Protein AF-C8W4Y7-F1 (afdb_monomer_lite)

Secondary structure (DSSP, 8-state):
--HHHHHHHHHHHHHHHHTT-------EEEEE--EEEEEETTEEEEEEEEEEEEESSSEES---EEEEEEEEETTEEEEEEEEEE-SSS-EEEEEEEEE-S-S---EEEE---

Structure (mmCIF, N/CA/C/O backbone):
data_AF-C8W4Y7-F1
#
_entry.id   AF-C8W4Y7-F1
#
loop_
_atom_site.group_PDB
_atom_site.id
_atom_site.type_symbol
_atom_site.label_atom_id
_atom_site.label_alt_id
_atom_site.label_comp_id
_atom_site.label_asym_id
_atom_site.label_entity_id
_atom_site.label_seq_id
_atom_site.pdbx_PDB_ins_code
_atom_site.Cartn_x
_atom_site.Cartn_y
_atom_site.Cartn_z
_atom_site.occupancy
_atom_site.B_iso_or_equiv
_atom_site.auth_seq_id
_atom_site.auth_comp_id
_atom_site.auth_asym_id
_atom_site.auth_atom_id
_atom_site.pdbx_PDB_model_num
ATOM 1 N N . MET A 1 1 ? -18.636 0.071 69.673 1.00 48.81 1 MET A N 1
ATOM 2 C CA . MET A 1 1 ? -18.275 0.649 68.353 1.00 48.81 1 MET A CA 1
ATOM 3 C C . MET A 1 1 ? -17.751 -0.441 67.405 1.00 48.81 1 MET A C 1
ATOM 5 O O . MET A 1 1 ? -16.553 -0.676 67.381 1.00 48.81 1 MET A O 1
ATOM 9 N N . LYS A 1 2 ? -18.608 -1.147 66.647 1.00 54.59 2 LYS A N 1
ATOM 10 C CA . LYS A 1 2 ? -18.171 -2.165 65.651 1.00 54.59 2 LYS A CA 1
ATOM 11 C C . LYS A 1 2 ? -18.627 -1.877 64.206 1.00 54.59 2 LYS A C 1
ATOM 13 O O . LYS A 1 2 ? -18.054 -2.421 63.271 1.00 54.59 2 LYS A O 1
ATOM 18 N N . PHE A 1 3 ? -19.566 -0.947 64.011 1.00 53.06 3 PHE A N 1
ATOM 19 C CA . PHE A 1 3 ? -20.159 -0.631 62.703 1.00 53.06 3 PHE A CA 1
ATOM 20 C C . PHE A 1 3 ? -19.233 0.117 61.724 1.00 53.06 3 PHE A C 1
ATOM 22 O O . PHE A 1 3 ? -19.403 -0.005 60.516 1.00 53.06 3 PHE A O 1
ATOM 29 N N . LYS A 1 4 ? -18.205 0.833 62.209 1.00 56.59 4 LYS A N 1
ATOM 30 C CA . LYS A 1 4 ? -17.303 1.620 61.340 1.00 56.59 4 LYS A CA 1
ATOM 31 C C . LYS A 1 4 ? -16.418 0.762 60.419 1.00 56.59 4 LYS A C 1
ATOM 33 O O . LYS A 1 4 ? -16.075 1.209 59.334 1.00 56.59 4 LYS A O 1
ATOM 38 N N . LYS A 1 5 ? -16.065 -0.466 60.825 1.00 55.41 5 LYS A N 1
ATOM 39 C CA . LYS A 1 5 ? -15.185 -1.352 60.036 1.00 55.41 5 LYS A CA 1
ATOM 40 C C . LYS A 1 5 ? -15.927 -2.072 58.903 1.00 55.41 5 LYS A C 1
ATOM 42 O O . LYS A 1 5 ? -15.349 -2.282 57.845 1.00 55.41 5 LYS A O 1
ATOM 47 N N . VAL A 1 6 ? -17.207 -2.394 59.108 1.00 64.94 6 VAL A N 1
ATOM 48 C CA . VAL A 1 6 ? -18.043 -3.093 58.114 1.00 64.94 6 VAL A CA 1
ATOM 49 C C . VAL A 1 6 ? -18.392 -2.174 56.941 1.00 64.94 6 VAL A C 1
ATOM 51 O O . VAL A 1 6 ? -18.308 -2.598 55.794 1.00 64.94 6 VAL A O 1
ATOM 54 N N . GLY A 1 7 ? -18.697 -0.898 57.210 1.00 68.50 7 GLY A N 1
ATOM 55 C CA . GLY A 1 7 ? -18.970 0.087 56.156 1.00 68.50 7 GLY A CA 1
ATOM 56 C C . GLY A 1 7 ? -17.765 0.345 55.248 1.00 68.50 7 GLY A C 1
ATOM 57 O O . GLY A 1 7 ? -17.914 0.400 54.033 1.00 68.50 7 GLY A O 1
ATOM 58 N N . ILE A 1 8 ? -16.558 0.420 55.820 1.00 72.31 8 ILE A N 1
ATOM 59 C CA . ILE A 1 8 ? -15.316 0.578 55.045 1.00 72.31 8 ILE A CA 1
ATOM 60 C C . ILE A 1 8 ? -15.042 -0.657 54.177 1.00 72.31 8 ILE A C 1
ATOM 62 O O . ILE A 1 8 ? -14.660 -0.500 53.021 1.00 72.31 8 ILE A O 1
ATOM 66 N N . LEU A 1 9 ? -15.283 -1.870 54.692 1.00 70.88 9 LEU A N 1
ATOM 67 C CA . LEU A 1 9 ? -15.125 -3.100 53.906 1.00 70.88 9 LEU A CA 1
ATOM 68 C C . LEU A 1 9 ? -16.098 -3.156 52.721 1.00 70.88 9 LEU A C 1
ATOM 70 O O . LEU A 1 9 ? -15.697 -3.521 51.619 1.00 70.88 9 LEU A O 1
ATOM 74 N N . LEU A 1 10 ? -17.353 -2.748 52.934 1.00 74.88 10 LEU A N 1
ATOM 75 C CA . LEU A 1 10 ? -18.364 -2.672 51.877 1.00 74.88 10 LEU A CA 1
ATOM 76 C C . LEU A 1 10 ? -17.985 -1.650 50.800 1.00 74.88 10 LEU A C 1
ATOM 78 O O . LEU A 1 10 ? -18.057 -1.961 49.614 1.00 74.88 10 LEU A O 1
ATOM 82 N N . ILE A 1 11 ? -17.508 -0.468 51.193 1.00 76.62 11 ILE A N 1
ATOM 83 C CA . ILE A 1 11 ? -17.073 0.571 50.249 1.00 76.62 11 ILE A CA 1
ATOM 84 C C . ILE A 1 11 ? -15.849 0.109 49.449 1.00 76.62 11 ILE A C 1
ATOM 86 O O . ILE A 1 11 ? -15.839 0.258 48.231 1.00 76.62 11 ILE A O 1
ATOM 90 N N . LEU A 1 12 ? -14.850 -0.508 50.093 1.00 72.50 12 LEU A N 1
ATOM 91 C CA . LEU A 1 12 ? -13.693 -1.058 49.377 1.00 72.50 12 LEU A CA 1
ATOM 92 C C . LEU A 1 12 ? -14.100 -2.164 48.402 1.00 72.50 12 LEU A C 1
ATOM 94 O O . LEU A 1 12 ? -13.607 -2.180 47.278 1.00 72.50 12 LEU A O 1
ATOM 98 N N . SER A 1 13 ? -15.020 -3.051 48.797 1.00 67.69 13 SER A N 1
ATOM 99 C CA . SER A 1 13 ? -15.523 -4.096 47.900 1.00 67.69 13 SER A CA 1
ATOM 100 C C . SER A 1 13 ? -16.258 -3.509 46.692 1.00 67.69 13 SER A C 1
ATOM 102 O O . SER A 1 13 ? -16.037 -3.960 45.573 1.00 67.69 13 SER A O 1
ATOM 104 N N . LEU A 1 14 ? -17.041 -2.443 46.885 1.00 71.12 14 LEU A N 1
ATOM 105 C CA . LEU A 1 14 ? -17.766 -1.764 45.813 1.00 71.12 14 LEU A CA 1
ATOM 106 C C . LEU A 1 14 ? -16.816 -1.057 44.832 1.00 71.12 14 LEU A C 1
ATOM 108 O O . LEU A 1 14 ? -17.006 -1.149 43.624 1.00 71.12 14 LEU A O 1
ATOM 112 N N . VAL A 1 15 ? -15.761 -0.407 45.333 1.00 71.62 15 VAL A N 1
ATOM 113 C CA . VAL A 1 15 ? -14.723 0.225 44.496 1.00 71.62 15 VAL A CA 1
ATOM 114 C C . VAL A 1 15 ? -13.945 -0.823 43.689 1.00 71.62 15 VAL A C 1
ATOM 116 O O . VAL A 1 15 ? -13.639 -0.584 42.524 1.00 71.62 15 VAL A O 1
ATOM 119 N N . PHE A 1 16 ? -13.690 -2.002 44.265 1.00 62.56 16 PHE A N 1
ATOM 120 C CA . PHE A 1 16 ? -13.038 -3.120 43.570 1.00 62.56 16 PHE A CA 1
ATOM 121 C C . PHE A 1 16 ? -13.946 -3.785 42.518 1.00 62.56 16 PHE A C 1
ATOM 123 O O . PHE A 1 16 ? -13.485 -4.222 41.468 1.00 62.56 16 PHE A O 1
ATOM 130 N N . LEU A 1 17 ? -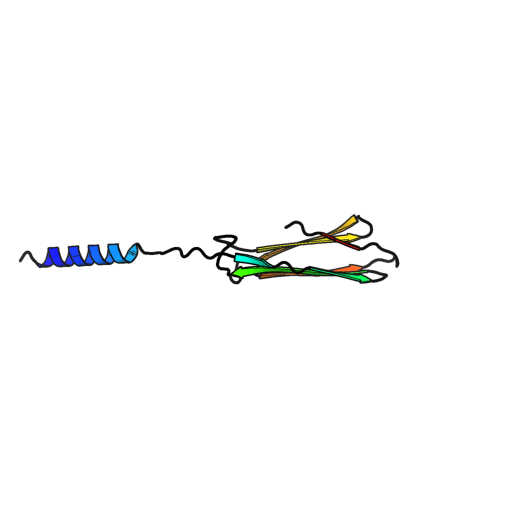15.257 -3.836 42.770 1.00 61.78 17 LEU A N 1
ATOM 131 C CA . LEU A 1 17 ? -16.262 -4.309 41.810 1.00 61.78 17 LEU A CA 1
ATOM 132 C C . LEU A 1 17 ? -16.438 -3.337 40.631 1.00 61.78 17 LEU A C 1
ATOM 134 O O . LEU A 1 17 ? -16.668 -3.770 39.506 1.00 61.78 17 LEU A O 1
ATOM 138 N N . LEU A 1 18 ? -16.288 -2.032 40.867 1.00 58.16 18 LEU A N 1
ATOM 139 C CA . LEU A 1 18 ? -16.376 -1.007 39.824 1.00 58.16 18 LEU A CA 1
ATOM 140 C C . LEU A 1 18 ? -15.090 -0.883 38.989 1.00 58.16 18 LEU A C 1
ATOM 142 O O . LEU A 1 18 ? -15.161 -0.440 37.846 1.00 58.16 18 LEU A O 1
ATOM 146 N N . SER A 1 19 ? -13.929 -1.296 39.513 1.00 59.81 19 SER A N 1
ATOM 147 C CA . SER A 1 19 ? -12.639 -1.174 38.816 1.00 59.81 19 SER A CA 1
ATOM 148 C C . SER A 1 19 ? -12.343 -2.287 37.801 1.00 59.81 19 SER A C 1
ATOM 150 O O . SER A 1 19 ? -11.387 -2.166 37.039 1.00 59.81 19 SER A O 1
ATOM 152 N N . THR A 1 20 ? -13.145 -3.357 37.752 1.00 56.50 20 THR A N 1
ATOM 153 C CA . THR A 1 20 ? -12.882 -4.531 36.891 1.00 56.50 20 THR A CA 1
ATOM 154 C C . THR A 1 20 ? -13.564 -4.491 35.523 1.00 56.50 20 THR A C 1
ATOM 156 O O . THR A 1 20 ? -13.327 -5.371 34.700 1.00 56.50 20 THR A O 1
ATOM 159 N N . ASN A 1 21 ? -14.341 -3.451 35.213 1.00 53.25 21 ASN A N 1
ATOM 160 C CA . ASN A 1 21 ? -15.044 -3.345 33.932 1.00 53.25 21 ASN A CA 1
ATOM 161 C C . ASN A 1 21 ? -14.290 -2.464 32.928 1.00 53.25 21 ASN A C 1
ATOM 163 O O . ASN A 1 21 ? -14.837 -1.504 32.390 1.00 53.25 21 ASN A O 1
ATOM 167 N N . ALA A 1 22 ? -13.033 -2.802 32.634 1.00 56.91 22 ALA A N 1
ATOM 168 C CA . ALA A 1 22 ? -12.446 -2.412 31.357 1.00 56.91 22 ALA A CA 1
ATOM 169 C C . ALA A 1 22 ? -13.035 -3.342 30.285 1.00 56.91 22 ALA A C 1
ATOM 171 O O . ALA A 1 22 ? -12.459 -4.371 29.939 1.00 56.91 22 ALA A O 1
ATOM 172 N N . ALA A 1 23 ? -14.245 -3.031 29.818 1.00 51.28 23 ALA A N 1
ATOM 173 C CA . ALA A 1 23 ? -14.819 -3.716 28.671 1.00 51.28 23 ALA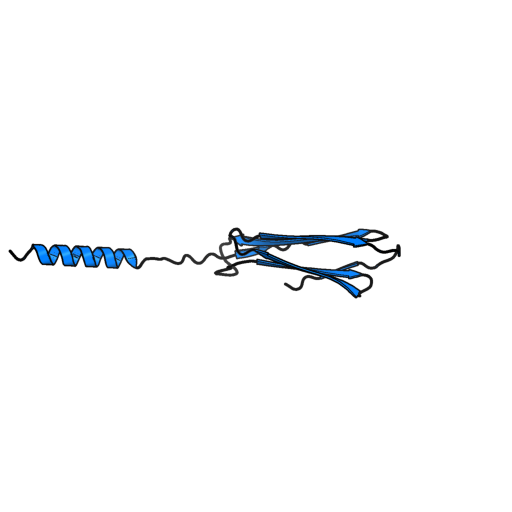 A CA 1
ATOM 174 C C . ALA A 1 23 ? -13.983 -3.342 27.441 1.00 51.28 23 ALA A C 1
ATOM 176 O O . ALA A 1 23 ? -14.115 -2.244 26.901 1.00 51.28 23 ALA A O 1
ATOM 177 N N . TYR A 1 24 ? -13.096 -4.240 27.011 1.00 55.88 24 TYR A N 1
ATOM 178 C CA . TYR A 1 24 ? -12.442 -4.125 25.714 1.00 55.88 24 TYR A CA 1
ATOM 179 C C . TYR A 1 24 ? -13.508 -4.361 24.643 1.00 55.88 24 TYR A C 1
ATOM 181 O O . TYR A 1 24 ? -13.755 -5.494 24.229 1.00 55.88 24 TYR A O 1
ATOM 189 N N . ALA A 1 25 ? -14.200 -3.297 24.236 1.00 66.75 25 ALA A N 1
ATOM 190 C CA . ALA A 1 25 ? -15.059 -3.353 23.068 1.00 66.75 25 ALA A CA 1
ATOM 191 C C . ALA A 1 25 ? -14.165 -3.691 21.869 1.00 66.75 25 ALA A C 1
ATOM 193 O O . ALA A 1 25 ? -13.273 -2.925 21.511 1.00 66.75 25 ALA A O 1
ATOM 194 N N . THR A 1 26 ? -14.352 -4.882 21.300 1.00 84.12 26 THR A N 1
ATOM 195 C CA . THR A 1 26 ? -13.635 -5.280 20.090 1.00 84.12 26 THR A CA 1
ATOM 196 C C . THR A 1 26 ? -14.103 -4.393 18.944 1.00 84.12 26 THR A C 1
ATOM 198 O O . THR A 1 26 ? -15.260 -4.472 18.532 1.00 84.12 26 THR A O 1
ATOM 201 N N . THR A 1 27 ? -13.207 -3.554 18.432 1.00 89.12 27 THR A N 1
ATOM 202 C CA . THR A 1 27 ? -13.446 -2.789 17.206 1.00 89.12 27 THR A CA 1
ATOM 203 C C . THR A 1 27 ? -13.037 -3.639 16.011 1.00 89.12 27 THR A C 1
ATOM 205 O O . THR A 1 27 ? -11.918 -4.160 15.965 1.00 89.12 27 THR A O 1
ATOM 208 N N . TYR A 1 28 ? -13.942 -3.773 15.046 1.00 93.19 28 TYR A N 1
ATOM 209 C CA . TYR A 1 28 ? -13.681 -4.451 13.782 1.00 93.19 28 TYR A CA 1
ATOM 210 C C . TYR A 1 28 ? -13.422 -3.435 12.675 1.00 93.19 28 TYR A C 1
ATOM 212 O O . TYR A 1 28 ? -14.015 -2.355 12.657 1.00 93.19 28 TYR A O 1
ATOM 220 N N . TYR A 1 29 ? -12.562 -3.809 11.731 1.00 94.00 29 TYR A N 1
ATOM 221 C CA . TYR A 1 29 ? -12.212 -2.997 10.573 1.00 94.00 29 TYR A CA 1
ATOM 222 C C . TYR A 1 29 ? -12.277 -3.816 9.281 1.00 94.00 29 TYR A C 1
ATOM 224 O O . TYR A 1 29 ? -11.989 -5.015 9.284 1.00 94.00 29 TYR A O 1
ATOM 232 N N . TYR A 1 30 ? -12.563 -3.162 8.158 1.00 94.62 30 TYR A N 1
ATOM 233 C CA . TYR A 1 30 ? -12.140 -3.636 6.838 1.00 94.62 30 TYR A CA 1
ATOM 234 C C . TYR A 1 30 ? -11.061 -2.706 6.279 1.00 94.62 30 TYR A C 1
ATOM 236 O O . TYR A 1 30 ? -10.951 -1.545 6.681 1.00 94.62 30 TYR A O 1
ATOM 244 N N . LEU A 1 31 ? -10.252 -3.216 5.354 1.00 93.31 31 LEU A N 1
ATOM 245 C CA . LEU A 1 31 ? -9.198 -2.443 4.706 1.00 93.31 31 LEU A CA 1
ATOM 246 C C . LEU A 1 31 ? -9.689 -1.924 3.352 1.00 93.31 31 LEU A C 1
ATOM 248 O O . LEU A 1 31 ? -10.159 -2.699 2.522 1.00 93.31 31 LEU A O 1
ATOM 252 N N . SER A 1 32 ? -9.574 -0.616 3.137 1.00 93.88 32 SER A N 1
ATOM 253 C CA . SER A 1 32 ? -9.799 0.034 1.844 1.00 93.88 32 SER A CA 1
ATOM 254 C C . SER A 1 32 ? -8.452 0.435 1.252 1.00 93.88 32 SER A C 1
ATOM 256 O O . SER A 1 32 ? -7.714 1.182 1.897 1.00 93.88 32 SER A O 1
ATOM 258 N N . SER A 1 33 ? -8.132 -0.072 0.057 1.00 92.81 33 SER A N 1
ATOM 259 C CA . SER A 1 33 ? -6.819 0.090 -0.586 1.00 92.81 33 SER A CA 1
ATOM 260 C C . SER A 1 33 ? -6.926 0.616 -2.030 1.00 92.81 33 SER A C 1
ATOM 262 O O . SER A 1 33 ? -6.670 -0.142 -2.967 1.00 92.81 33 SER A O 1
ATOM 264 N N . PRO A 1 34 ? -7.386 1.863 -2.278 1.00 91.94 34 PRO A N 1
ATOM 265 C CA . PRO A 1 34 ? -7.384 2.410 -3.632 1.00 91.94 34 PRO A CA 1
ATOM 266 C C . PRO A 1 34 ? -5.951 2.642 -4.127 1.00 91.94 34 PRO A C 1
ATOM 268 O O . PRO A 1 34 ? -5.087 3.141 -3.397 1.00 91.94 34 PRO A O 1
ATOM 271 N N . GLN A 1 35 ? -5.721 2.270 -5.384 1.00 90.62 35 GLN A N 1
ATOM 272 C CA . GLN A 1 35 ? -4.431 2.337 -6.062 1.00 90.62 35 GLN A CA 1
ATOM 273 C C . GLN A 1 35 ? -4.630 2.873 -7.467 1.00 90.62 35 GLN A C 1
ATOM 275 O O . GLN A 1 35 ? -5.583 2.492 -8.149 1.00 90.62 35 GLN A O 1
ATOM 280 N N . GLU A 1 36 ? -3.705 3.719 -7.900 1.00 94.38 36 GLU A N 1
ATOM 281 C CA . GLU A 1 36 ? -3.723 4.295 -9.237 1.00 94.38 36 GLU A CA 1
ATOM 282 C C . GLU A 1 36 ? -2.325 4.241 -9.848 1.00 94.38 36 GLU A C 1
ATOM 284 O O . GLU A 1 36 ? -1.311 4.428 -9.169 1.00 94.38 36 GLU A O 1
ATOM 289 N N . LEU A 1 37 ? -2.293 3.967 -11.150 1.00 95.69 37 LEU A N 1
ATOM 290 C CA . LEU A 1 37 ? -1.109 4.048 -11.989 1.00 95.69 37 LEU A CA 1
ATOM 291 C C . LEU A 1 37 ? -1.511 4.738 -13.288 1.00 95.69 37 LEU A C 1
ATOM 293 O O . LEU A 1 37 ? -2.253 4.173 -14.092 1.00 95.69 37 LEU A O 1
ATOM 297 N N . GLU A 1 38 ? -0.990 5.935 -13.501 1.00 96.38 38 GLU A N 1
ATOM 298 C CA . GLU A 1 38 ? -1.163 6.689 -14.732 1.00 96.38 38 GLU A CA 1
ATOM 299 C C . GLU A 1 38 ? 0.125 6.600 -15.546 1.00 96.38 38 GLU A C 1
ATOM 301 O O . GLU A 1 38 ? 1.111 7.282 -15.277 1.00 96.38 38 GLU A O 1
ATOM 306 N N . ALA A 1 39 ? 0.134 5.712 -16.536 1.00 93.81 39 ALA A N 1
ATOM 307 C CA . ALA A 1 39 ? 1.260 5.553 -17.443 1.00 93.81 39 ALA A CA 1
ATOM 308 C C . ALA A 1 39 ? 1.161 6.539 -18.615 1.00 93.81 39 ALA A C 1
ATOM 310 O O . ALA A 1 39 ? 0.139 6.612 -19.296 1.00 93.81 39 ALA A O 1
ATOM 311 N N . TYR A 1 40 ? 2.261 7.226 -18.909 1.00 92.44 40 TYR A N 1
ATOM 312 C CA . TYR A 1 40 ? 2.413 8.112 -20.061 1.00 92.44 40 TYR A CA 1
ATOM 313 C C . TYR A 1 40 ? 3.729 7.808 -20.790 1.00 92.44 40 TYR A C 1
ATOM 315 O O . TYR A 1 40 ? 4.568 7.049 -20.307 1.00 92.44 40 TYR A O 1
ATOM 323 N N . GLY A 1 41 ? 3.923 8.366 -21.990 1.00 87.62 41 GLY A N 1
ATOM 324 C CA . GLY A 1 41 ? 5.002 7.924 -22.888 1.00 87.62 41 GLY A CA 1
ATOM 325 C C . GLY A 1 41 ? 6.379 7.826 -22.212 1.00 87.62 41 GLY A C 1
ATOM 326 O O . GLY A 1 41 ? 7.049 6.798 -22.263 1.00 87.62 41 GLY A O 1
ATOM 327 N N . TYR A 1 42 ? 6.768 8.862 -21.474 1.00 93.38 42 TYR A N 1
ATOM 328 C CA . TYR A 1 42 ? 8.075 8.934 -20.816 1.00 93.38 42 TYR A CA 1
ATOM 329 C C . TYR A 1 42 ? 8.041 8.667 -19.307 1.00 93.38 42 TYR A C 1
ATOM 331 O O . TYR A 1 42 ? 9.003 9.001 -18.619 1.00 93.38 42 TYR A O 1
ATOM 339 N N . GLY A 1 43 ? 6.976 8.084 -18.755 1.00 95.75 43 GLY A N 1
ATOM 340 C CA . GLY A 1 43 ? 6.894 7.921 -17.306 1.00 95.75 43 GLY A CA 1
ATOM 341 C C . GLY A 1 43 ? 5.616 7.285 -16.793 1.00 95.75 43 GLY A C 1
ATOM 342 O O . GLY A 1 43 ? 4.787 6.806 -17.564 1.00 95.75 43 GLY A O 1
ATOM 343 N N . ALA A 1 44 ? 5.485 7.259 -15.476 1.00 97.00 44 ALA A N 1
ATOM 344 C CA . ALA A 1 44 ? 4.240 6.911 -14.824 1.00 97.00 44 ALA A CA 1
ATOM 345 C C . ALA A 1 44 ? 4.116 7.620 -13.479 1.00 97.00 44 ALA A C 1
ATOM 347 O O . ALA A 1 44 ? 5.071 7.633 -12.698 1.00 97.00 44 ALA A O 1
ATOM 348 N N . ASP A 1 45 ? 2.925 8.129 -13.197 1.00 97.44 45 ASP A N 1
ATOM 349 C CA . ASP A 1 45 ? 2.528 8.584 -11.872 1.00 97.44 45 ASP A CA 1
ATOM 350 C C . ASP A 1 45 ? 1.811 7.451 -11.148 1.00 97.44 45 ASP A C 1
ATOM 352 O O . ASP A 1 45 ? 1.099 6.646 -11.752 1.00 97.44 45 ASP A O 1
ATOM 356 N N . TRP A 1 46 ? 2.024 7.346 -9.842 1.00 96.38 46 TRP A N 1
ATOM 357 C CA . TRP A 1 46 ? 1.431 6.286 -9.043 1.00 96.38 46 TRP A CA 1
ATOM 358 C C . TRP A 1 46 ? 1.001 6.793 -7.675 1.00 96.38 46 TRP A C 1
ATOM 360 O O . TRP A 1 46 ? 1.634 7.660 -7.066 1.00 96.38 46 TRP A O 1
ATOM 370 N N . SER A 1 47 ? -0.076 6.206 -7.166 1.00 95.50 47 SER A N 1
ATOM 371 C CA . SER A 1 47 ? -0.587 6.481 -5.832 1.00 95.50 47 SER A CA 1
ATOM 372 C C . SER A 1 47 ? -1.099 5.203 -5.172 1.00 95.50 47 SER A C 1
ATOM 374 O O . SER A 1 47 ? -1.524 4.247 -5.821 1.00 95.50 47 SER A O 1
ATOM 376 N N . SER A 1 48 ? -1.000 5.164 -3.850 1.00 94.44 48 SER A N 1
ATOM 377 C CA . SER A 1 48 ? -1.508 4.084 -3.016 1.00 94.44 48 SER A CA 1
ATOM 378 C C . SER A 1 48 ? -2.005 4.664 -1.718 1.00 94.44 48 SER A C 1
ATOM 380 O O . SER A 1 48 ? -1.302 5.439 -1.065 1.00 94.44 48 SER A O 1
ATOM 382 N N . LYS A 1 49 ? -3.205 4.278 -1.313 1.00 94.19 49 LYS A N 1
ATOM 383 C CA . LYS A 1 49 ? -3.754 4.648 -0.018 1.00 94.19 49 LYS A CA 1
ATOM 384 C C . LYS A 1 49 ? -4.290 3.401 0.645 1.00 94.19 49 LYS A C 1
ATOM 386 O O . LYS A 1 49 ? -4.959 2.617 -0.002 1.00 94.19 49 LYS A O 1
ATOM 391 N N . LEU A 1 50 ? -4.015 3.245 1.932 1.00 95.69 50 LEU A N 1
ATOM 392 C CA . LEU A 1 50 ? -4.585 2.192 2.757 1.00 95.69 50 LEU A CA 1
ATOM 393 C C . LEU A 1 50 ? -5.246 2.829 3.971 1.00 95.69 50 LEU A C 1
ATOM 395 O O . LEU A 1 50 ? -4.609 3.589 4.702 1.00 95.69 50 LEU A O 1
ATOM 399 N N . THR A 1 51 ? -6.513 2.503 4.191 1.00 95.62 51 THR A N 1
ATOM 400 C CA . THR A 1 51 ? -7.295 2.992 5.327 1.00 95.62 51 THR A CA 1
ATOM 401 C C . THR A 1 51 ? -7.986 1.820 6.012 1.00 95.62 51 THR A C 1
ATOM 403 O O . THR A 1 51 ? -8.648 1.019 5.347 1.00 95.62 51 THR A O 1
ATOM 406 N N . ALA A 1 52 ? -7.863 1.732 7.337 1.00 95.56 52 ALA A N 1
ATOM 407 C CA . ALA A 1 52 ? -8.691 0.835 8.135 1.00 95.56 52 ALA A CA 1
ATOM 408 C C . ALA A 1 52 ? -10.006 1.543 8.472 1.00 95.56 52 ALA A C 1
ATOM 410 O O . ALA A 1 52 ? -10.025 2.545 9.185 1.00 95.56 52 ALA A O 1
ATOM 411 N N . VAL A 1 53 ? -11.115 1.024 7.954 1.00 95.00 53 VAL A N 1
ATOM 412 C CA . VAL A 1 53 ? -12.447 1.599 8.150 1.00 95.00 53 VAL A CA 1
ATOM 413 C C . VAL A 1 53 ? -13.210 0.756 9.159 1.00 95.00 53 VAL A C 1
ATOM 415 O O . VAL A 1 53 ? -13.298 -0.461 9.004 1.00 95.00 53 VAL A O 1
ATOM 418 N N . VAL A 1 54 ? -13.756 1.402 10.192 1.00 93.50 54 VAL A N 1
ATOM 419 C CA . VAL A 1 54 ? -14.552 0.734 11.232 1.00 93.50 54 VAL A CA 1
ATOM 420 C C . VAL A 1 54 ? -15.774 0.057 10.608 1.00 93.50 54 VAL A C 1
ATOM 422 O O . VAL A 1 54 ? -16.477 0.654 9.793 1.00 93.50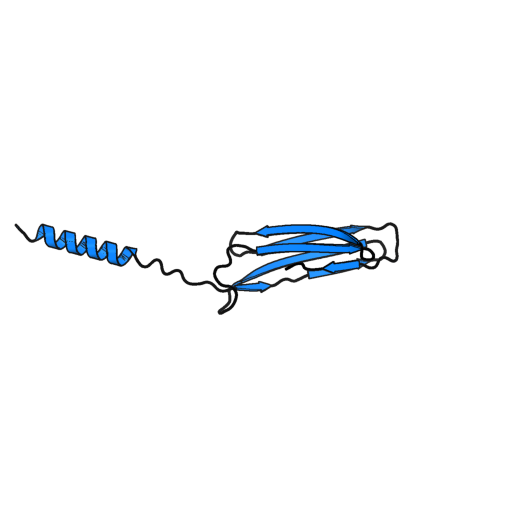 54 VAL A O 1
ATOM 425 N N . ALA A 1 55 ? -16.040 -1.181 11.016 1.00 92.38 55 ALA A N 1
ATOM 426 C CA . ALA A 1 55 ? -17.167 -1.981 10.556 1.00 92.38 55 ALA A CA 1
ATOM 427 C C . ALA A 1 55 ? -17.772 -2.831 11.678 1.00 92.38 55 ALA A C 1
ATOM 429 O O . ALA A 1 55 ? -17.233 -2.931 12.777 1.00 92.38 55 ALA A O 1
ATOM 430 N N . SER A 1 56 ? -18.912 -3.458 11.389 1.00 91.44 56 SER A N 1
ATOM 431 C CA . SER A 1 56 ? -19.587 -4.398 12.292 1.00 91.44 56 SER A CA 1
ATOM 432 C C . SER A 1 56 ? -18.908 -5.771 12.370 1.00 91.44 56 SER A C 1
ATOM 434 O O . SER A 1 56 ? -19.154 -6.522 13.310 1.00 91.44 56 SER A O 1
ATOM 436 N N . SER A 1 57 ? -18.062 -6.108 11.395 1.00 90.06 57 SER A N 1
ATOM 437 C CA . SER A 1 57 ? -17.303 -7.360 11.312 1.00 90.06 57 SER A CA 1
ATOM 438 C C . SER A 1 57 ? -16.045 -7.159 10.468 1.00 90.06 57 SER A C 1
ATOM 440 O O . SER A 1 57 ? -16.033 -6.285 9.601 1.00 90.06 57 SER A O 1
ATOM 442 N N . GLY A 1 58 ? -15.014 -7.980 10.672 1.00 91.75 58 GLY A N 1
ATOM 443 C CA . GLY A 1 58 ? -13.779 -7.920 9.888 1.00 91.75 58 GLY A CA 1
ATOM 444 C C . GLY A 1 58 ? -12.547 -8.245 10.725 1.00 91.75 58 GLY A C 1
ATOM 445 O O . GLY A 1 58 ? -12.577 -9.140 11.567 1.00 91.75 58 GLY A O 1
ATOM 446 N N . ILE A 1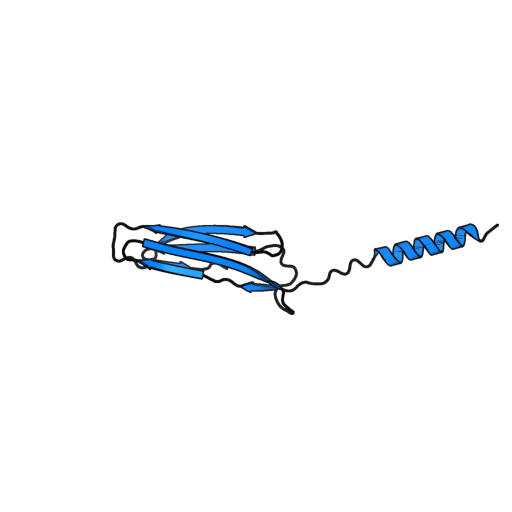 59 ? -11.467 -7.503 10.501 1.00 91.69 59 ILE A N 1
ATOM 447 C CA . ILE A 1 59 ? -10.214 -7.637 11.242 1.00 91.69 59 ILE A CA 1
ATOM 448 C C . ILE A 1 59 ? -10.391 -6.965 12.605 1.00 91.69 59 ILE A C 1
ATOM 450 O O . ILE A 1 59 ? -10.651 -5.764 12.686 1.00 91.69 59 ILE A O 1
ATOM 454 N N . ALA A 1 60 ? -10.280 -7.748 13.673 1.00 91.44 60 ALA A N 1
ATOM 455 C CA . ALA A 1 60 ? -10.350 -7.251 15.041 1.00 91.44 60 ALA A CA 1
ATOM 456 C C . ALA A 1 60 ? -8.997 -6.693 15.497 1.00 91.44 60 ALA A C 1
ATOM 458 O O . ALA A 1 60 ? -7.951 -7.219 15.119 1.00 91.44 60 ALA A O 1
ATOM 459 N N . ASN A 1 61 ? -9.031 -5.689 16.378 1.00 85.75 61 ASN A N 1
ATOM 460 C CA . ASN A 1 61 ? -7.850 -5.184 17.091 1.00 85.75 61 ASN A CA 1
ATOM 461 C C . ASN A 1 61 ? -6.701 -4.750 16.160 1.00 85.75 61 ASN A C 1
ATOM 463 O O . ASN A 1 61 ? -5.530 -4.979 16.464 1.00 85.75 61 ASN A O 1
ATOM 467 N N . VAL A 1 62 ? -7.030 -4.134 15.019 1.00 90.19 62 VAL A N 1
ATOM 468 C CA . VAL A 1 62 ? -6.037 -3.468 14.165 1.00 90.19 62 VAL A CA 1
ATOM 469 C C . VAL A 1 62 ? -5.335 -2.397 14.996 1.00 90.19 62 VAL A C 1
ATOM 471 O O . VAL A 1 62 ? -5.999 -1.554 15.589 1.00 90.19 62 VAL A O 1
ATOM 474 N N . THR A 1 63 ? -4.005 -2.440 15.047 1.00 93.00 63 THR A N 1
ATOM 475 C CA . THR A 1 63 ? -3.171 -1.471 15.781 1.00 93.00 63 THR A CA 1
ATOM 476 C C . THR A 1 63 ? -2.453 -0.484 14.863 1.00 93.00 63 THR A C 1
ATOM 478 O O . THR A 1 63 ? -1.794 0.433 15.343 1.00 93.00 63 THR A O 1
ATOM 481 N N . GLY A 1 64 ? -2.580 -0.666 13.550 1.00 94.25 64 GLY A N 1
ATOM 482 C CA . GLY A 1 64 ? -1.987 0.181 12.528 1.00 94.25 64 GLY A CA 1
ATOM 483 C C . GLY A 1 64 ? -2.181 -0.399 11.132 1.00 94.25 64 GLY A C 1
ATOM 484 O O . GLY A 1 64 ? -2.596 -1.548 10.966 1.00 94.25 64 GLY A O 1
ATOM 485 N N . VAL A 1 65 ? -1.863 0.398 10.118 1.00 95.06 65 VAL A N 1
ATOM 486 C CA . VAL A 1 65 ? -1.867 0.000 8.705 1.00 95.06 65 VAL A CA 1
ATOM 487 C C . VAL A 1 65 ? -0.501 0.246 8.083 1.00 95.06 65 VAL A C 1
ATOM 489 O O . VAL A 1 65 ? 0.222 1.154 8.486 1.00 95.06 65 VAL A O 1
ATOM 492 N N . LYS A 1 66 ? -0.146 -0.549 7.071 1.00 94.69 66 LYS A N 1
ATOM 493 C CA . LYS A 1 66 ? 1.061 -0.355 6.265 1.00 94.69 66 LYS A CA 1
ATOM 494 C C . LYS A 1 66 ? 0.721 -0.492 4.790 1.00 94.69 66 LYS A C 1
ATOM 496 O O . LYS A 1 66 ? 0.274 -1.549 4.367 1.00 94.69 66 LYS A O 1
ATOM 501 N N . SER A 1 67 ? 0.966 0.559 4.017 1.00 93.44 67 SER A N 1
ATOM 502 C CA . SER A 1 67 ? 0.872 0.516 2.557 1.00 93.44 67 SER A CA 1
ATOM 503 C C . SER A 1 67 ? 2.262 0.298 1.969 1.00 93.44 67 SER A C 1
ATOM 505 O O . SER A 1 67 ? 3.252 0.840 2.479 1.00 93.44 67 SER A O 1
ATOM 507 N N . ARG A 1 68 ? 2.347 -0.507 0.908 1.00 93.50 68 ARG A N 1
ATOM 508 C CA . ARG A 1 68 ? 3.567 -0.751 0.140 1.00 93.50 68 ARG A CA 1
ATOM 509 C C . ARG A 1 68 ? 3.271 -0.544 -1.338 1.00 93.50 68 ARG A C 1
ATOM 511 O O . ARG A 1 68 ? 2.349 -1.145 -1.868 1.00 93.50 68 ARG A O 1
ATOM 518 N N . ALA A 1 69 ? 4.072 0.286 -1.994 1.00 93.44 69 ALA A N 1
ATOM 519 C CA . ALA A 1 69 ? 3.964 0.550 -3.419 1.00 93.44 69 ALA A CA 1
ATOM 520 C C . ALA A 1 69 ? 5.143 -0.084 -4.156 1.00 93.44 69 ALA A C 1
ATOM 522 O O . ALA A 1 69 ? 6.304 0.215 -3.856 1.00 93.44 69 ALA A O 1
ATOM 523 N N . GLN A 1 70 ? 4.835 -0.953 -5.121 1.00 95.44 70 GLN A N 1
ATOM 524 C CA . GLN A 1 70 ? 5.820 -1.538 -6.023 1.00 95.44 70 GLN A CA 1
ATOM 525 C C . GLN A 1 70 ? 5.465 -1.201 -7.468 1.00 95.44 70 GLN A C 1
ATOM 527 O O . GLN A 1 70 ? 4.435 -1.635 -7.982 1.00 95.44 70 GLN A O 1
ATOM 532 N N . VAL A 1 71 ? 6.341 -0.449 -8.131 1.00 95.69 71 VAL A N 1
ATOM 533 C CA . VAL A 1 71 ? 6.159 -0.035 -9.529 1.00 95.69 71 VAL A CA 1
ATOM 534 C C . VAL A 1 71 ? 7.229 -0.685 -10.382 1.00 95.69 71 VAL A C 1
ATOM 536 O O . VAL A 1 71 ? 8.403 -0.735 -10.007 1.00 95.69 71 VAL A O 1
ATOM 539 N N . TYR A 1 72 ? 6.816 -1.194 -11.535 1.00 95.62 72 TYR A N 1
ATOM 540 C CA . TYR A 1 72 ? 7.668 -1.897 -12.477 1.00 95.62 72 TYR A CA 1
ATOM 541 C C . TYR A 1 72 ? 7.673 -1.179 -13.823 1.00 95.62 72 TYR A C 1
ATOM 543 O O . TYR A 1 72 ? 6.616 -0.803 -14.325 1.00 95.62 72 TYR A O 1
ATOM 551 N N . LYS A 1 73 ? 8.860 -1.068 -14.421 1.00 95.81 73 LYS A N 1
ATOM 552 C CA . LYS A 1 73 ? 9.112 -0.595 -15.782 1.00 95.81 73 LYS A CA 1
ATOM 553 C C . LYS A 1 73 ? 9.651 -1.753 -16.615 1.00 95.81 73 LYS A C 1
ATOM 555 O O . LYS A 1 73 ? 10.705 -2.297 -16.299 1.00 95.81 73 LYS A O 1
ATOM 560 N N . ASN A 1 74 ? 8.942 -2.140 -17.671 1.00 95.06 74 ASN A N 1
ATOM 561 C CA . ASN A 1 74 ? 9.278 -3.278 -18.536 1.00 95.06 74 ASN A CA 1
ATOM 562 C C . 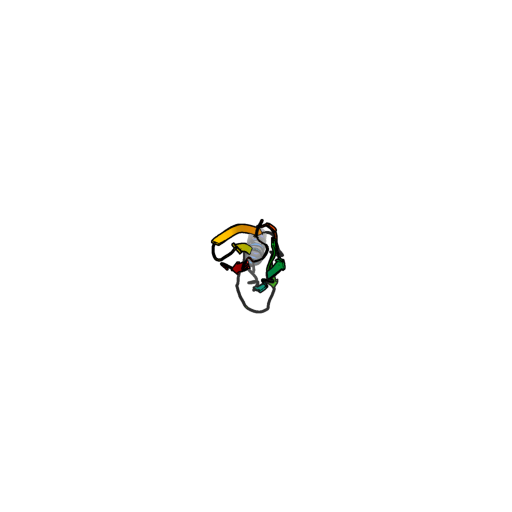ASN A 1 74 ? 9.543 -4.570 -17.738 1.00 95.06 74 ASN A C 1
ATOM 564 O O . ASN A 1 74 ? 10.488 -5.305 -18.008 1.00 95.06 74 ASN A O 1
ATOM 568 N N . GLY A 1 75 ? 8.741 -4.810 -16.694 1.00 94.38 75 GLY A N 1
ATOM 569 C CA . GLY A 1 75 ? 8.895 -5.959 -15.796 1.00 94.38 75 GLY A CA 1
ATOM 570 C C . GLY A 1 75 ? 10.017 -5.837 -14.754 1.00 94.38 75 GLY A C 1
ATOM 571 O O . GLY A 1 75 ? 10.119 -6.700 -13.885 1.00 94.38 75 GLY A O 1
ATOM 572 N N . ILE A 1 76 ? 10.818 -4.767 -14.773 1.00 94.31 76 ILE A N 1
ATOM 573 C CA . ILE A 1 76 ? 11.862 -4.489 -13.778 1.00 94.31 76 ILE A CA 1
ATOM 574 C C . ILE A 1 76 ? 11.290 -3.573 -12.700 1.00 94.31 76 ILE A C 1
ATOM 576 O O . ILE A 1 76 ? 10.775 -2.502 -13.007 1.00 94.31 76 ILE A O 1
ATOM 580 N N . LYS A 1 77 ? 11.392 -3.969 -11.430 1.00 95.62 77 LYS A N 1
ATOM 581 C CA . LYS A 1 77 ? 10.955 -3.133 -10.306 1.00 95.62 77 LYS A CA 1
ATOM 582 C C . LYS A 1 77 ? 11.833 -1.884 -10.209 1.00 95.62 77 LYS A C 1
ATOM 584 O O . LYS A 1 77 ? 13.047 -2.008 -10.077 1.00 95.62 77 LYS A O 1
ATOM 589 N N . VAL A 1 78 ? 11.213 -0.712 -10.255 1.00 96.12 78 VAL A N 1
ATOM 590 C CA . VAL A 1 78 ? 11.879 0.597 -10.145 1.00 96.12 78 VAL A CA 1
ATOM 591 C C . VAL A 1 78 ? 11.521 1.325 -8.851 1.00 96.12 78 VAL A C 1
ATOM 593 O O . VAL A 1 78 ? 12.339 2.079 -8.341 1.00 96.12 78 VAL A O 1
ATOM 596 N N . VAL A 1 79 ? 10.361 1.017 -8.262 1.00 96.12 79 VAL A N 1
ATOM 597 C CA . VAL A 1 79 ? 9.945 1.514 -6.943 1.00 96.12 79 VAL A CA 1
ATOM 598 C C . VAL A 1 79 ? 9.657 0.336 -6.024 1.00 96.12 79 VAL A C 1
ATOM 600 O O . VAL A 1 79 ? 8.993 -0.622 -6.419 1.00 96.12 79 VAL A O 1
ATOM 603 N N . ASP A 1 80 ? 10.133 0.426 -4.786 1.00 95.31 80 ASP A N 1
ATOM 604 C CA . ASP A 1 80 ? 9.713 -0.416 -3.665 1.00 95.31 80 ASP A CA 1
ATOM 605 C C . ASP A 1 80 ? 9.759 0.432 -2.394 1.00 95.31 80 ASP A C 1
ATOM 607 O O . ASP A 1 80 ? 10.815 0.611 -1.787 1.00 95.31 80 ASP A O 1
ATOM 611 N N . THR A 1 81 ? 8.625 1.025 -2.034 1.00 94.56 81 THR A N 1
ATOM 612 C CA . THR A 1 81 ? 8.526 1.902 -0.864 1.00 94.56 81 THR A CA 1
ATOM 613 C C . THR A 1 81 ? 7.342 1.518 0.001 1.00 94.56 81 THR A C 1
ATOM 615 O O . THR A 1 81 ? 6.390 0.891 -0.460 1.00 94.56 81 THR A O 1
ATOM 618 N N . SER A 1 82 ? 7.400 1.868 1.281 1.00 95.06 82 SER A N 1
ATOM 619 C CA . SER A 1 82 ? 6.310 1.598 2.209 1.00 95.06 82 SER A CA 1
ATOM 620 C C . SER A 1 82 ? 6.229 2.654 3.296 1.00 95.06 82 SER A C 1
ATOM 622 O O . SER A 1 82 ? 7.240 3.253 3.663 1.00 95.06 82 SER A O 1
ATOM 624 N N . LYS A 1 83 ? 5.028 2.843 3.836 1.00 95.19 83 LYS A N 1
ATOM 625 C CA . LYS A 1 83 ? 4.775 3.715 4.981 1.00 95.19 83 LYS A CA 1
ATOM 626 C C . LYS A 1 83 ? 3.719 3.073 5.869 1.00 95.19 83 LYS A C 1
ATOM 628 O O . LYS A 1 83 ? 2.811 2.407 5.369 1.00 95.19 83 LYS A O 1
ATOM 633 N N . SER A 1 84 ? 3.857 3.288 7.171 1.00 95.75 84 SER A N 1
ATOM 634 C CA . SER A 1 84 ? 2.913 2.816 8.178 1.00 95.75 84 SER A CA 1
ATOM 635 C C . SER A 1 84 ? 2.263 3.983 8.908 1.00 95.75 84 SER A C 1
ATOM 637 O O . SER A 1 84 ? 2.824 5.079 8.943 1.00 95.75 84 SER A O 1
ATOM 639 N N . ASP A 1 85 ? 1.103 3.719 9.495 1.00 96.19 85 ASP A N 1
ATOM 640 C CA . ASP A 1 85 ? 0.415 4.602 10.429 1.00 96.19 85 ASP A CA 1
ATOM 641 C C . ASP A 1 85 ? -0.211 3.764 11.551 1.00 96.19 85 ASP A C 1
ATOM 643 O O . ASP A 1 85 ? -0.941 2.808 11.287 1.00 96.19 85 ASP A O 1
ATOM 647 N N . ASP A 1 86 ? 0.110 4.105 12.793 1.00 95.75 86 ASP A N 1
ATOM 648 C CA . ASP A 1 86 ? -0.367 3.475 14.027 1.00 95.75 86 ASP A CA 1
ATOM 649 C C . ASP A 1 86 ? -1.279 4.410 14.842 1.00 95.75 86 ASP A C 1
ATOM 651 O O . ASP A 1 86 ? -1.672 4.091 15.965 1.00 95.75 86 ASP A O 1
ATOM 655 N N . THR A 1 87 ? -1.672 5.552 14.267 1.00 92.81 87 THR A N 1
ATOM 656 C CA . THR A 1 87 ? -2.570 6.512 14.906 1.00 92.81 87 THR A CA 1
ATOM 657 C C . THR A 1 87 ? -3.986 6.372 14.350 1.00 92.81 87 THR A C 1
ATOM 659 O O . THR A 1 87 ? -4.247 6.590 13.172 1.00 92.81 87 THR A O 1
ATOM 662 N N . SER A 1 88 ? -4.947 6.024 15.209 1.00 88.50 88 SER A N 1
ATOM 663 C CA . SER A 1 88 ? -6.357 5.960 14.808 1.00 88.50 88 SER A CA 1
ATOM 664 C C . SER A 1 88 ? -6.885 7.362 14.442 1.00 88.50 88 SER A C 1
ATOM 666 O O . SER A 1 88 ? -6.697 8.284 15.240 1.00 88.50 88 SER A O 1
ATOM 668 N N . PRO A 1 89 ? -7.617 7.546 13.323 1.00 89.50 89 PRO A N 1
ATOM 669 C CA . PRO A 1 89 ? -8.108 6.525 12.390 1.00 89.50 89 PRO A CA 1
ATOM 670 C C . PRO A 1 89 ? -7.050 6.117 11.346 1.00 89.50 89 PRO A C 1
ATOM 672 O O . PRO A 1 89 ? -6.737 6.896 10.449 1.00 89.50 89 PRO A O 1
ATOM 675 N N . TYR A 1 90 ? -6.551 4.877 11.449 1.00 95.12 90 TYR A N 1
ATOM 676 C CA . TYR A 1 90 ? -5.371 4.385 10.729 1.00 95.12 90 TYR A CA 1
ATOM 677 C C . TYR A 1 90 ? -5.476 4.603 9.216 1.00 95.12 90 TYR A C 1
ATOM 679 O O . TYR A 1 90 ? -6.304 3.982 8.536 1.00 95.12 90 TYR A O 1
ATOM 687 N N . SER A 1 91 ? -4.625 5.471 8.677 1.00 95.56 91 SER A N 1
ATOM 688 C CA . SER A 1 91 ? -4.649 5.831 7.267 1.00 95.56 91 SER A CA 1
ATOM 689 C C . SER A 1 91 ? -3.279 6.263 6.775 1.00 95.56 91 SER A C 1
ATOM 691 O O . SER A 1 91 ? -2.689 7.233 7.238 1.00 95.56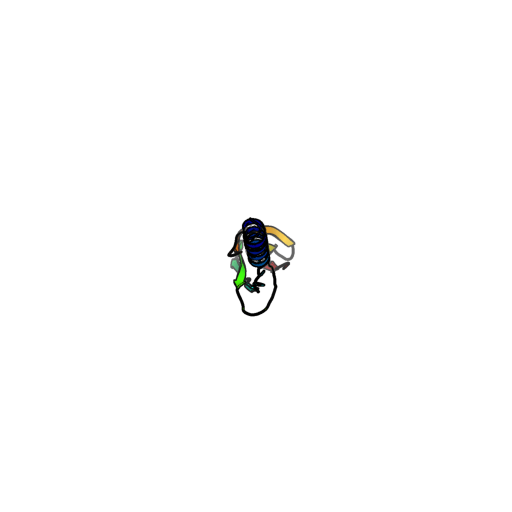 91 SER A O 1
ATOM 693 N N . VAL A 1 92 ? -2.817 5.616 5.712 1.00 96.62 92 VAL A N 1
ATOM 694 C CA . VAL A 1 92 ? -1.535 5.933 5.094 1.00 96.62 92 VAL A CA 1
ATOM 695 C C . VAL A 1 92 ? -1.679 6.117 3.592 1.00 96.62 92 VAL A C 1
ATOM 697 O O . VAL A 1 92 ? -2.488 5.461 2.938 1.00 96.62 92 VAL A O 1
ATOM 700 N N . SER A 1 93 ? -0.898 7.038 3.034 1.00 95.81 93 SER A N 1
ATOM 701 C CA . SER A 1 93 ? -0.827 7.265 1.593 1.00 95.81 93 SER A CA 1
ATOM 702 C C . SER A 1 93 ? 0.620 7.406 1.135 1.00 95.81 93 SER A C 1
ATOM 704 O O . SER A 1 93 ? 1.468 7.942 1.857 1.00 95.81 93 SER A O 1
ATOM 706 N N . LEU A 1 94 ? 0.878 6.899 -0.062 1.00 95.56 94 LEU A N 1
ATOM 707 C CA . LEU A 1 94 ? 2.129 6.962 -0.798 1.00 95.56 94 LEU A CA 1
ATOM 708 C C . LEU A 1 94 ? 1.811 7.450 -2.208 1.00 95.56 94 LEU A C 1
ATOM 710 O O . LEU A 1 94 ? 0.801 7.061 -2.790 1.00 95.56 94 LEU A O 1
ATOM 714 N N . SER A 1 95 ? 2.689 8.265 -2.766 1.00 96.50 95 SER A N 1
ATOM 715 C CA . SER A 1 95 ? 2.610 8.676 -4.160 1.00 96.50 95 SER A CA 1
ATOM 716 C C . SER A 1 95 ? 4.002 8.972 -4.683 1.00 96.50 95 SER A C 1
ATOM 718 O O . SER A 1 95 ? 4.909 9.294 -3.909 1.00 96.50 95 SER A O 1
ATOM 720 N N . GLY A 1 96 ? 4.158 8.896 -5.992 1.00 96.62 96 GLY A N 1
ATOM 721 C CA . GLY A 1 96 ? 5.393 9.262 -6.656 1.00 96.62 96 GLY A CA 1
ATOM 722 C C . GLY A 1 96 ? 5.249 9.231 -8.165 1.00 96.62 96 GLY A C 1
ATOM 723 O O . GLY A 1 96 ? 4.182 8.932 -8.700 1.00 96.62 96 GLY A O 1
ATOM 724 N N . SER A 1 97 ? 6.361 9.527 -8.822 1.00 96.62 97 SER A N 1
ATOM 725 C CA . SER A 1 97 ? 6.455 9.637 -10.271 1.00 96.62 97 SER A CA 1
ATOM 726 C C . SER A 1 97 ? 7.756 9.005 -10.726 1.00 96.62 97 SER A C 1
ATOM 728 O O . SER A 1 97 ? 8.803 9.227 -10.119 1.00 96.62 97 SER A O 1
ATOM 730 N N . GLU A 1 98 ? 7.702 8.252 -11.815 1.00 96.06 98 GLU A N 1
ATOM 731 C CA . GLU A 1 98 ? 8.865 7.641 -12.442 1.00 96.06 98 GLU A CA 1
ATOM 732 C C . GLU A 1 98 ? 9.028 8.153 -13.867 1.00 96.06 98 GLU A C 1
ATOM 734 O O . GLU A 1 98 ? 8.056 8.347 -14.593 1.00 96.06 98 GLU A O 1
ATOM 739 N N . SER A 1 99 ? 10.277 8.344 -14.289 1.00 94.31 99 SER A N 1
ATOM 740 C CA . SER A 1 99 ? 10.606 8.823 -15.633 1.00 94.31 99 SER A CA 1
ATOM 741 C C . SER A 1 99 ? 11.402 7.794 -16.437 1.00 94.31 99 SER A C 1
ATOM 743 O O . SER A 1 99 ? 11.992 6.835 -15.922 1.00 94.31 99 SER A O 1
ATOM 745 N N . SER A 1 100 ? 11.396 7.970 -17.752 1.00 92.31 100 SER A N 1
ATOM 746 C CA . SER A 1 100 ? 12.119 7.148 -18.709 1.00 92.31 100 SER A CA 1
ATOM 747 C C . SER A 1 100 ? 12.544 7.986 -19.907 1.00 92.31 100 SER A C 1
ATOM 749 O O . SER A 1 100 ? 11.826 8.875 -20.347 1.00 92.31 100 SER A O 1
ATOM 751 N N . SER A 1 101 ? 13.700 7.661 -20.479 1.00 92.38 101 SER A N 1
ATOM 752 C CA . SER A 1 101 ? 14.151 8.217 -21.759 1.00 92.38 101 SER A CA 1
ATOM 753 C C . SER A 1 101 ? 13.498 7.538 -22.970 1.00 92.38 101 SER A C 1
ATOM 755 O O . SER A 1 101 ? 13.635 8.012 -24.094 1.00 92.38 101 SER A O 1
ATOM 757 N N . SER A 1 102 ? 12.796 6.421 -22.761 1.00 88.75 102 SER A N 1
ATOM 758 C CA . SER A 1 102 ? 12.081 5.679 -23.807 1.00 88.75 102 SER A CA 1
ATOM 759 C C . SER A 1 102 ? 10.590 6.012 -23.775 1.00 88.75 102 SER A C 1
ATOM 761 O O . SER A 1 102 ? 10.034 6.090 -22.686 1.00 88.75 102 SER A O 1
ATOM 763 N N . TYR A 1 103 ? 9.943 6.163 -24.937 1.00 87.06 103 TYR A N 1
ATOM 764 C CA . TYR A 1 103 ? 8.510 6.507 -25.046 1.00 87.06 103 TYR A CA 1
ATOM 765 C C . TYR A 1 103 ? 7.558 5.304 -24.869 1.00 87.06 103 TYR A C 1
ATOM 767 O O . TYR A 1 103 ? 6.362 5.461 -24.650 1.00 87.06 103 TYR A O 1
ATOM 775 N N . SER A 1 104 ? 8.064 4.079 -25.007 1.00 83.44 104 SER A N 1
ATOM 776 C CA . SER A 1 104 ? 7.244 2.864 -25.082 1.00 83.44 104 SER A CA 1
ATOM 777 C C . SER A 1 104 ? 7.546 1.907 -23.929 1.00 83.44 104 SER A C 1
ATOM 779 O O . SER A 1 104 ? 7.969 0.772 -24.155 1.00 83.44 104 SER A O 1
ATOM 781 N N . ASN A 1 105 ? 7.396 2.368 -22.685 1.00 91.44 105 ASN A N 1
ATOM 782 C CA . ASN A 1 105 ? 7.563 1.492 -21.523 1.00 91.44 105 ASN A CA 1
ATOM 783 C C . ASN A 1 105 ? 6.236 0.828 -21.148 1.00 91.44 105 ASN A C 1
ATOM 785 O O . ASN A 1 105 ? 5.187 1.466 -21.150 1.00 91.44 105 ASN A O 1
ATOM 789 N N . SER A 1 106 ? 6.303 -0.435 -20.741 1.00 94.12 106 SER A N 1
ATOM 790 C CA . SER A 1 106 ? 5.228 -1.091 -20.007 1.00 94.12 106 SER A CA 1
ATOM 791 C C . SER A 1 106 ? 5.369 -0.756 -18.527 1.00 94.12 106 SER A C 1
ATOM 793 O O . SER A 1 106 ? 6.372 -1.120 -17.910 1.00 94.12 106 SER A O 1
ATOM 795 N N . TRP A 1 107 ? 4.360 -0.118 -17.947 1.00 95.25 107 TRP A N 1
ATOM 796 C CA . TRP A 1 107 ? 4.305 0.170 -16.517 1.00 95.25 107 TRP A CA 1
ATOM 797 C C . TRP A 1 107 ? 3.300 -0.745 -15.828 1.00 95.25 107 TRP A C 1
ATOM 799 O O . TRP A 1 107 ? 2.239 -1.032 -16.376 1.00 95.25 107 TRP A O 1
ATOM 809 N N . SER A 1 108 ? 3.627 -1.216 -14.628 1.00 94.50 108 SER A N 1
ATOM 810 C CA . SER A 1 108 ? 2.670 -1.958 -13.805 1.00 94.50 108 SER A CA 1
ATOM 811 C C . SER A 1 108 ? 2.874 -1.681 -12.326 1.00 94.50 108 SER A C 1
ATOM 813 O O . SER A 1 108 ? 4.011 -1.551 -11.868 1.00 94.50 108 SER A O 1
ATOM 815 N N . TYR A 1 109 ? 1.771 -1.678 -11.590 1.00 91.81 109 TYR A N 1
ATOM 816 C CA . TYR A 1 109 ? 1.727 -1.556 -10.143 1.00 91.81 109 TYR A CA 1
ATOM 817 C C . TYR A 1 109 ? 1.435 -2.933 -9.536 1.00 91.81 109 TYR A C 1
ATOM 819 O O . TYR A 1 109 ? 0.590 -3.665 -10.054 1.00 91.81 109 TYR A O 1
ATOM 827 N N . LYS A 1 110 ? 2.126 -3.301 -8.454 1.00 87.75 110 LYS A N 1
ATOM 828 C CA . LYS A 1 110 ? 1.783 -4.479 -7.650 1.00 87.75 110 LYS A CA 1
ATOM 829 C C . LYS A 1 110 ? 1.630 -4.100 -6.189 1.00 87.75 110 LYS A C 1
ATOM 831 O O . LYS A 1 110 ? 2.530 -3.497 -5.602 1.00 87.75 110 LYS A O 1
ATOM 836 N N . ASP A 1 111 ? 0.513 -4.528 -5.618 1.00 71.06 111 ASP A N 1
ATOM 837 C CA . ASP A 1 111 ? 0.361 -4.580 -4.175 1.00 71.06 111 ASP A CA 1
ATOM 838 C C . ASP A 1 111 ? 1.107 -5.804 -3.627 1.00 71.06 111 ASP A C 1
ATOM 840 O O . ASP A 1 111 ? 1.200 -6.850 -4.275 1.00 71.06 111 ASP A O 1
ATOM 844 N N . SER A 1 112 ? 1.666 -5.654 -2.435 1.00 59.97 112 SER A N 1
ATOM 845 C CA . SER A 1 112 ? 2.203 -6.764 -1.641 1.00 59.97 112 SER A CA 1
ATOM 846 C C . SER A 1 112 ? 1.516 -6.875 -0.275 1.00 59.97 112 SER A C 1
ATOM 848 O O . SER A 1 112 ? 2.110 -7.423 0.653 1.00 59.97 112 SER A O 1
ATOM 850 N N . SER A 1 113 ? 0.290 -6.344 -0.175 1.00 54.62 113 SER A N 1
ATOM 851 C CA . SER A 1 113 ? -0.667 -6.523 0.925 1.00 54.62 113 SER A CA 1
ATOM 852 C C . SER A 1 113 ? -0.871 -7.981 1.311 1.00 54.62 113 SER A C 1
ATOM 854 O O . SER A 1 113 ? -1.102 -8.791 0.381 1.00 54.62 113 SER A O 1
#

Foldseek 3Di:
DPVVVVVVVVVVVVVVVVVPPPPPPWWAWDKDWDKDWADFQFKIKIKIKIWTHTDPHHDTPDQKDKWWKWKDKQNHTPDTDMDMDRDPRHMDMDIDMTGHPGRDIDMDIDTPD

pLDDT: mean 85.82, std 14.22, range [48.81, 97.44]

Radius of gyration: 26.16 Å; chains: 1; bounding box: 34×18×93 Å

Organism: Desulfofarcimen acetoxidans (strain ATCC 49208 / DSM 771 / KCTC 5769 / VKM B-1644 / 5575) (NCBI:txid485916)

Sequence (113 aa):
MKFKKVGILLILSLVFLLSTNAAYATTYYYLSSPQELEAYGYGADWSSKLTAVVASSGIANVTGVKSRAQVYKNGIKVVDTSKSDDTSPYSVSLSGSESSSSYSNSWSYKDSS